Protein AF-A0A359E8M3-F1 (afdb_monomer)

Foldseek 3Di:
DDADDDAADQDPSLVVVCVVFWAPWDKDKDWDDDPDPPDDIDIDMDIDTGTNDLPFKRWDAAQDDCVSVPWDDQPNRTDDFDDDNRTTIHHSVSDDD

Secondary structure (DSSP, 8-state):
-PPPPP-SS--HHHHHHHHHHEEEEEEEEEE---SSTTS---EEEEEEEEES--SSPEEEE--S-GGG---EEETTEEE--EEETTEEEEPGGG---

Sequence (97 aa):
NSAPSVEPGVSLGLAQFRKAQISDLEYDLTFRIPKEQSESIPASETIRFNLKSTANNLQLDFRESPENLKSLTVNGQPTDIQFQQEHLILPSDLLNE

Mean predicted aligned error: 3.08 Å

Radius of gyration: 14.62 Å; Cα contacts (8 Å, |Δi|>4): 139; chains: 1; bounding box: 35×28×36 Å

Solvent-accessible surface area (backbone atoms only — not comparable to full-atom values): 6211 Å² total; per-residue (Å²): 133,81,74,69,80,90,51,72,73,85,48,70,65,50,53,53,50,46,65,73,34,50,43,79,76,45,77,49,79,48,74,48,82,59,91,54,87,87,54,76,67,58,68,51,77,48,81,46,63,46,33,74,60,48,92,44,59,46,80,40,89,39,90,62,67,69,85,76,62,85,81,44,66,47,89,87,39,81,44,82,87,43,74,52,56,44,23,40,50,43,61,26,93,58,53,69,100

Structure (mmCIF, N/CA/C/O backbone):
data_AF-A0A359E8M3-F1
#
_entry.id   AF-A0A359E8M3-F1
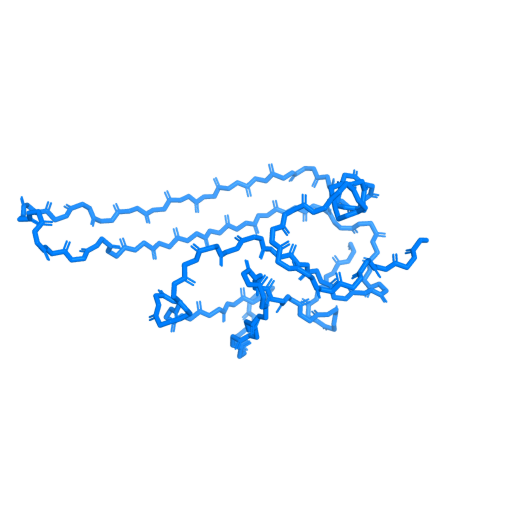#
loop_
_atom_site.group_PDB
_atom_site.id
_atom_site.type_symbol
_atom_site.label_atom_id
_atom_site.label_alt_id
_atom_site.label_comp_id
_atom_site.label_asym_id
_atom_site.label_entity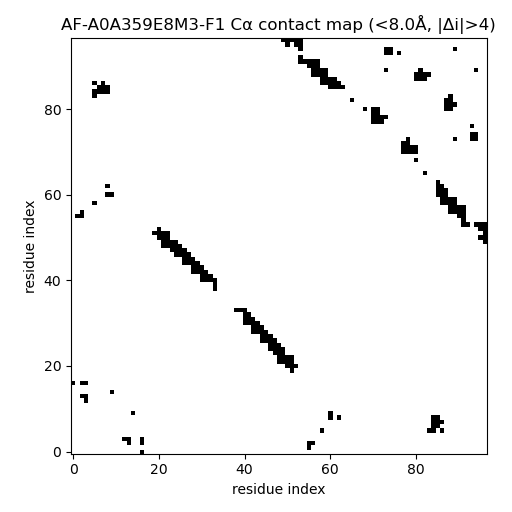_id
_atom_site.label_seq_id
_atom_site.pdbx_PDB_ins_code
_atom_site.Cartn_x
_atom_site.Cartn_y
_atom_site.Cartn_z
_atom_site.occupancy
_atom_site.B_iso_or_equiv
_atom_site.auth_seq_id
_atom_site.auth_comp_id
_atom_site.auth_asym_id
_atom_site.auth_atom_id
_atom_site.pdbx_PDB_model_num
ATOM 1 N N . ASN A 1 1 ? 13.917 3.773 -15.476 1.00 54.31 1 ASN A N 1
ATOM 2 C CA . ASN A 1 1 ? 13.615 4.920 -14.596 1.00 54.31 1 ASN A CA 1
ATOM 3 C C . ASN A 1 1 ? 13.967 4.527 -13.182 1.00 54.31 1 ASN A C 1
ATOM 5 O O . ASN A 1 1 ? 13.463 3.508 -12.734 1.00 54.31 1 ASN A O 1
ATOM 9 N N . SER A 1 2 ? 14.850 5.275 -12.527 1.00 72.75 2 SER A N 1
ATOM 10 C CA . SER A 1 2 ? 15.162 5.074 -11.107 1.00 72.75 2 SER A CA 1
ATOM 11 C C . SER A 1 2 ? 13.981 5.520 -10.242 1.00 72.75 2 SER A C 1
ATOM 13 O O . SER A 1 2 ? 13.250 6.429 -10.650 1.00 72.75 2 SER A O 1
ATOM 15 N N . ALA A 1 3 ? 13.779 4.891 -9.082 1.00 83.62 3 ALA A N 1
ATOM 16 C CA . ALA A 1 3 ? 12.750 5.343 -8.149 1.00 83.62 3 ALA A CA 1
ATOM 17 C C . ALA A 1 3 ? 13.077 6.755 -7.616 1.00 83.62 3 ALA A C 1
ATOM 19 O O . ALA A 1 3 ? 14.248 7.049 -7.357 1.00 83.62 3 ALA A O 1
ATOM 20 N N . PRO A 1 4 ? 12.072 7.636 -7.457 1.00 91.12 4 PRO A N 1
ATOM 21 C CA . PRO A 1 4 ? 12.248 8.929 -6.798 1.00 91.12 4 PRO A CA 1
ATOM 22 C C . PRO A 1 4 ? 12.725 8.777 -5.348 1.00 91.12 4 PRO A C 1
ATOM 24 O O . PRO A 1 4 ? 12.440 7.769 -4.699 1.00 91.12 4 PRO A O 1
ATOM 27 N N . SER A 1 5 ? 13.410 9.794 -4.823 1.00 93.75 5 SER A N 1
ATOM 28 C CA . SER A 1 5 ? 13.703 9.892 -3.390 1.00 93.75 5 SER A CA 1
ATOM 29 C C . SER A 1 5 ? 12.415 9.919 -2.570 1.00 93.75 5 SER A C 1
ATOM 31 O O . SER A 1 5 ? 11.404 10.446 -3.028 1.00 93.75 5 SER A O 1
ATOM 33 N N . VAL A 1 6 ? 12.466 9.379 -1.352 1.00 94.75 6 VAL A N 1
ATOM 34 C CA . VAL A 1 6 ? 11.357 9.499 -0.402 1.00 94.75 6 VAL A CA 1
ATOM 35 C C . VAL A 1 6 ? 11.318 10.943 0.097 1.00 94.75 6 VAL A C 1
ATOM 37 O O . VAL A 1 6 ? 12.322 11.431 0.619 1.00 94.75 6 VAL A O 1
ATOM 40 N N . GLU A 1 7 ? 10.185 11.609 -0.103 1.00 95.38 7 GLU A N 1
ATOM 41 C CA . GLU A 1 7 ? 9.901 12.990 0.299 1.00 95.38 7 GLU A CA 1
ATOM 42 C C . GLU A 1 7 ? 8.462 13.097 0.832 1.00 95.38 7 GLU A C 1
ATOM 44 O O . GLU A 1 7 ? 7.625 12.286 0.425 1.00 95.38 7 GLU A O 1
ATOM 49 N N . PRO A 1 8 ? 8.138 14.055 1.725 1.00 95.12 8 PRO A N 1
ATOM 50 C CA . PRO A 1 8 ? 6.776 14.204 2.230 1.00 95.12 8 PRO A CA 1
ATOM 51 C C . PRO A 1 8 ? 5.767 14.476 1.111 1.00 95.12 8 PRO A C 1
ATOM 53 O O . PRO A 1 8 ? 6.045 15.212 0.158 1.00 95.12 8 PRO A O 1
ATOM 56 N N . GLY A 1 9 ? 4.563 13.929 1.265 1.00 93.38 9 GLY A N 1
ATOM 57 C CA . GLY A 1 9 ? 3.498 14.013 0.278 1.00 93.38 9 GLY A CA 1
ATOM 58 C C . GLY A 1 9 ? 3.742 13.198 -0.994 1.00 93.38 9 GLY A C 1
ATOM 59 O O . GLY A 1 9 ? 4.630 12.357 -1.103 1.00 93.38 9 GLY A O 1
ATOM 60 N N . VAL A 1 10 ? 2.897 13.447 -1.995 1.00 92.81 10 VAL A N 1
ATOM 61 C CA . VAL A 1 10 ? 2.922 12.725 -3.270 1.00 92.81 10 VAL A CA 1
ATOM 62 C C . VAL A 1 10 ? 3.423 13.646 -4.369 1.00 92.81 10 VAL A C 1
ATOM 64 O O . VAL A 1 10 ? 2.660 14.429 -4.941 1.00 92.81 10 VAL A O 1
ATOM 67 N N . SER A 1 11 ? 4.707 13.539 -4.701 1.00 95.12 11 SER A N 1
ATOM 68 C CA . SER A 1 11 ? 5.260 14.301 -5.815 1.00 95.12 11 SER A CA 1
ATOM 69 C C . SER A 1 11 ? 4.804 13.770 -7.172 1.00 95.12 11 SER A C 1
ATOM 71 O O . SER A 1 11 ? 4.419 12.606 -7.339 1.00 95.12 11 SER A O 1
ATOM 73 N N . LEU A 1 12 ? 4.872 14.636 -8.187 1.00 95.44 12 LEU A N 1
ATOM 74 C CA . LEU A 1 12 ? 4.556 14.256 -9.564 1.00 95.44 12 LEU A CA 1
ATOM 75 C C . LEU A 1 12 ? 5.455 13.108 -10.048 1.00 95.44 12 LEU A C 1
ATOM 77 O O . LEU A 1 12 ? 4.969 12.194 -10.713 1.00 95.44 12 LEU A O 1
ATOM 81 N N . GLY A 1 13 ? 6.741 13.133 -9.680 1.00 95.25 13 GLY A N 1
ATOM 82 C CA . GLY A 1 13 ? 7.692 12.073 -10.011 1.00 95.25 13 GLY A CA 1
ATOM 83 C C . GLY A 1 13 ? 7.281 10.728 -9.413 1.00 95.25 13 GLY A C 1
ATOM 84 O O . GLY A 1 13 ? 7.256 9.724 -10.126 1.00 95.25 13 GLY A O 1
ATOM 85 N N . LEU A 1 14 ? 6.867 10.712 -8.142 1.00 95.69 14 LEU A N 1
ATOM 86 C CA . LEU A 1 14 ? 6.360 9.508 -7.479 1.00 95.69 14 LEU A CA 1
ATOM 87 C C . LEU A 1 14 ? 5.068 8.985 -8.125 1.00 95.69 14 LEU A C 1
ATOM 89 O O . LEU A 1 14 ? 4.909 7.779 -8.328 1.00 95.69 14 LEU A O 1
ATOM 93 N N . ALA A 1 15 ? 4.142 9.874 -8.485 1.00 95.62 15 ALA A N 1
ATOM 94 C CA . ALA A 1 15 ? 2.912 9.493 -9.177 1.00 95.62 15 ALA A CA 1
ATOM 95 C C . ALA A 1 15 ? 3.187 8.887 -10.567 1.00 95.62 15 ALA A C 1
ATOM 97 O O . ALA A 1 15 ? 2.627 7.845 -10.915 1.00 95.62 15 ALA A O 1
ATOM 98 N N . GLN A 1 16 ? 4.079 9.503 -11.350 1.00 96.56 16 GLN A N 1
ATOM 99 C CA . GLN A 1 16 ? 4.475 9.007 -12.671 1.00 96.56 16 GLN A CA 1
ATOM 100 C C . GLN A 1 16 ? 5.225 7.675 -12.586 1.00 96.56 16 GLN A C 1
ATOM 102 O O . GLN A 1 16 ? 4.953 6.778 -13.385 1.00 96.56 16 GLN A O 1
ATOM 107 N N . PHE A 1 17 ? 6.128 7.528 -11.612 1.00 95.94 17 PHE A N 1
ATOM 108 C CA . PHE A 1 17 ? 6.844 6.279 -11.363 1.00 95.94 17 PHE A CA 1
ATOM 109 C C . PHE A 1 17 ? 5.868 5.136 -11.067 1.00 95.94 17 PHE A C 1
ATOM 111 O O . PHE A 1 17 ? 5.873 4.141 -11.789 1.00 95.94 17 PHE A O 1
ATOM 118 N N . ARG A 1 18 ? 4.967 5.304 -10.089 1.00 96.06 18 ARG A N 1
ATOM 119 C CA . ARG A 1 18 ? 3.978 4.271 -9.729 1.00 96.06 18 ARG A CA 1
ATOM 120 C C . ARG A 1 18 ? 3.079 3.906 -10.906 1.00 96.06 18 ARG A C 1
ATOM 122 O O . ARG A 1 18 ? 2.942 2.728 -11.208 1.00 96.06 18 ARG A O 1
ATOM 129 N N . LYS A 1 19 ? 2.562 4.897 -11.644 1.00 96.38 19 LYS A N 1
ATOM 130 C CA . LYS A 1 19 ? 1.755 4.660 -12.855 1.00 96.38 19 LYS A CA 1
ATOM 131 C C . LYS A 1 19 ? 2.495 3.839 -13.919 1.00 96.38 19 LYS A C 1
ATOM 133 O O . LYS A 1 19 ? 1.864 3.112 -14.676 1.00 96.38 19 LYS A O 1
ATOM 138 N N . ALA A 1 20 ? 3.816 3.983 -14.017 1.00 96.19 20 ALA A N 1
ATOM 139 C CA . ALA A 1 20 ? 4.632 3.253 -14.981 1.00 96.19 20 ALA A CA 1
ATOM 140 C C . ALA A 1 20 ? 5.084 1.866 -14.491 1.00 96.19 20 ALA A C 1
ATOM 142 O O . ALA A 1 20 ? 5.616 1.098 -15.297 1.00 96.19 20 ALA A O 1
ATOM 143 N N . GLN A 1 21 ? 4.968 1.573 -13.194 1.00 96.31 21 GLN A N 1
ATOM 144 C CA . GLN A 1 21 ? 5.446 0.329 -12.584 1.00 96.31 21 GLN A CA 1
ATOM 145 C C . GLN A 1 21 ? 4.326 -0.592 -12.111 1.00 96.31 21 GLN A C 1
ATOM 147 O O . GLN A 1 21 ? 4.544 -1.792 -12.080 1.00 96.31 21 GLN A O 1
ATOM 152 N N . ILE A 1 22 ? 3.160 -0.057 -11.762 1.00 97.50 22 ILE A N 1
ATOM 153 C CA . ILE A 1 22 ? 2.064 -0.808 -11.151 1.00 97.50 22 ILE A CA 1
ATOM 154 C C . ILE A 1 22 ? 0.917 -0.924 -12.154 1.00 97.50 22 ILE A C 1
ATOM 156 O O . ILE A 1 22 ? 0.479 0.084 -12.716 1.00 97.50 22 ILE A O 1
ATOM 160 N N . SER A 1 23 ? 0.405 -2.136 -12.344 1.00 98.19 23 SER A N 1
ATOM 161 C CA . SER A 1 23 ? -0.851 -2.401 -13.055 1.00 98.19 23 SER A CA 1
ATOM 162 C C . SER A 1 23 ? -1.721 -3.387 -12.279 1.00 98.19 23 SER A C 1
ATOM 164 O O . SER A 1 23 ? -1.271 -3.961 -11.292 1.00 98.19 23 SER A O 1
ATOM 166 N N . ASP A 1 24 ? -2.976 -3.549 -12.709 1.00 98.06 24 ASP A N 1
ATOM 167 C CA . ASP A 1 24 ? -3.916 -4.537 -12.150 1.00 98.06 24 ASP A CA 1
ATOM 168 C C . ASP A 1 24 ? -4.047 -4.442 -10.622 1.00 98.06 24 ASP A C 1
ATOM 170 O O . ASP A 1 24 ? -3.975 -5.423 -9.891 1.00 98.06 24 ASP A O 1
ATOM 174 N N . LEU A 1 25 ? -4.166 -3.199 -10.151 1.00 97.50 25 LEU A N 1
ATOM 175 C CA . LEU A 1 25 ? -4.200 -2.848 -8.741 1.00 97.50 25 LEU A CA 1
ATOM 176 C C . LEU A 1 25 ? -5.570 -3.162 -8.126 1.00 97.50 25 LEU A C 1
ATOM 178 O O . LEU A 1 25 ? -6.592 -2.623 -8.554 1.00 97.50 25 LEU A O 1
ATOM 182 N N . GLU A 1 26 ? -5.562 -3.969 -7.074 1.00 98.44 26 GLU A N 1
ATOM 183 C CA . GLU A 1 26 ? -6.728 -4.426 -6.326 1.00 98.44 26 GLU A CA 1
ATOM 184 C C . GLU A 1 26 ? -6.517 -4.224 -4.824 1.00 98.44 26 GLU A C 1
ATOM 186 O O . GLU A 1 26 ? -5.409 -4.374 -4.301 1.00 98.44 26 GLU A O 1
ATOM 191 N N . TYR A 1 27 ? -7.611 -3.926 -4.125 1.00 97.62 27 TYR A N 1
ATOM 192 C CA . TYR A 1 27 ? -7.620 -3.667 -2.691 1.00 97.62 27 TYR A CA 1
ATOM 193 C C . TYR A 1 27 ? -8.711 -4.483 -2.008 1.00 97.62 27 TYR A C 1
ATOM 195 O O . TYR A 1 27 ? -9.889 -4.328 -2.333 1.00 97.62 27 TYR A O 1
ATOM 203 N N . ASP A 1 28 ? -8.325 -5.262 -1.001 1.00 98.44 28 ASP A N 1
ATOM 204 C CA . ASP A 1 28 ? -9.253 -5.847 -0.037 1.00 98.44 28 ASP A CA 1
ATOM 205 C C . ASP A 1 28 ? -9.098 -5.139 1.304 1.00 98.44 28 ASP A C 1
ATOM 207 O O . ASP A 1 28 ? -8.080 -5.281 1.986 1.00 98.44 28 ASP A O 1
ATOM 211 N N . LEU A 1 29 ? -10.130 -4.395 1.696 1.00 97.88 29 LEU A N 1
ATOM 212 C CA . LEU A 1 29 ? -10.166 -3.654 2.950 1.00 97.88 29 LEU A CA 1
ATOM 213 C C . LEU A 1 29 ? -11.194 -4.274 3.892 1.00 97.88 29 LEU A C 1
ATOM 215 O O . LEU A 1 29 ? -12.366 -4.420 3.549 1.00 97.88 29 LEU A O 1
ATOM 219 N N . THR A 1 30 ? -10.764 -4.610 5.104 1.00 98.31 30 THR A N 1
ATOM 220 C CA . THR A 1 30 ? -11.651 -5.064 6.180 1.00 98.31 30 THR A CA 1
ATOM 221 C C . THR A 1 30 ? -11.535 -4.113 7.354 1.00 98.31 30 THR A C 1
ATOM 223 O O . THR A 1 30 ? -10.441 -3.881 7.858 1.00 98.31 30 THR A O 1
ATOM 226 N N . PHE A 1 31 ? -12.675 -3.607 7.820 1.00 97.38 31 PHE A N 1
ATOM 227 C CA . PHE A 1 31 ? -12.764 -2.728 8.981 1.00 97.38 31 PHE A CA 1
ATOM 228 C C . PHE A 1 31 ? -13.707 -3.331 10.014 1.00 97.38 31 PHE A C 1
ATOM 230 O O . PHE A 1 31 ? -14.821 -3.751 9.687 1.00 97.38 31 PHE A O 1
ATOM 237 N N . ARG A 1 32 ? -13.296 -3.324 11.281 1.00 97.31 32 ARG A N 1
ATOM 238 C CA . ARG A 1 32 ? -14.185 -3.614 12.405 1.00 97.31 32 ARG A CA 1
ATOM 239 C C . ARG A 1 32 ? -14.647 -2.296 13.008 1.00 97.31 32 ARG A C 1
ATOM 241 O O . ARG A 1 32 ? -13.910 -1.680 13.767 1.00 97.31 32 ARG A O 1
ATOM 248 N N . ILE A 1 33 ? -15.870 -1.886 12.685 1.00 96.94 33 ILE A N 1
ATOM 249 C CA . ILE A 1 33 ? -16.449 -0.645 13.211 1.00 96.94 33 ILE A CA 1
ATOM 250 C C . ILE A 1 33 ? -16.968 -0.895 14.638 1.00 96.94 33 ILE A C 1
ATOM 252 O O . ILE A 1 33 ? -17.903 -1.688 14.801 1.00 96.94 33 ILE A O 1
ATOM 256 N N . PRO A 1 34 ? -16.364 -0.287 15.676 1.00 97.31 34 PRO A N 1
ATOM 257 C CA . PRO A 1 34 ? -16.852 -0.409 17.042 1.00 97.31 34 PRO A CA 1
ATOM 258 C C . PRO A 1 34 ? -18.139 0.401 17.230 1.00 97.31 34 PRO A C 1
ATOM 260 O O . PRO A 1 34 ? -18.503 1.248 16.415 1.00 97.31 34 PRO A O 1
ATOM 263 N N . LYS A 1 35 ? -18.844 0.133 18.330 1.00 96.88 35 LYS A N 1
ATOM 264 C CA . LYS A 1 35 ? -20.059 0.874 18.683 1.00 96.88 35 LYS A CA 1
ATOM 265 C C . LYS A 1 35 ? -19.732 2.269 19.224 1.00 96.88 35 LYS A C 1
ATOM 267 O O . LYS A 1 35 ? -20.437 3.224 18.904 1.00 96.88 35 LYS A O 1
ATOM 272 N N . GLU A 1 36 ? -18.696 2.370 20.053 1.00 97.88 36 GLU A N 1
ATOM 273 C CA . GLU A 1 36 ? -18.288 3.619 20.688 1.00 97.88 36 GLU A CA 1
ATOM 274 C C . GLU A 1 36 ? -17.329 4.395 19.780 1.00 97.88 36 GLU A C 1
ATOM 276 O O . GLU A 1 36 ? -16.343 3.853 19.287 1.00 97.88 36 GLU A O 1
ATOM 281 N N . GLN A 1 37 ? -17.584 5.692 19.587 1.00 94.44 37 GLN A N 1
ATOM 282 C CA . GLN A 1 37 ? -16.776 6.537 18.690 1.00 94.44 37 GLN A CA 1
ATOM 283 C C . GLN A 1 37 ? -15.338 6.750 19.179 1.00 94.44 37 GLN A C 1
ATOM 285 O O . GLN A 1 37 ? -14.469 7.119 18.396 1.00 94.44 37 GLN A O 1
ATOM 290 N N . SER A 1 38 ? -15.090 6.557 20.474 1.00 95.94 38 SER A N 1
ATOM 291 C CA . SER A 1 38 ? -13.762 6.686 21.074 1.00 95.94 38 SER A CA 1
ATOM 292 C C . SER A 1 38 ? -12.885 5.449 20.884 1.00 95.94 38 SER A C 1
ATOM 294 O O . SER A 1 38 ? -11.694 5.505 21.181 1.00 95.94 38 SER A O 1
ATOM 296 N N . GLU A 1 39 ? -13.457 4.317 20.467 1.00 95.94 39 GLU A N 1
ATOM 297 C CA . GLU A 1 39 ? -12.693 3.096 20.230 1.00 95.94 39 GLU A C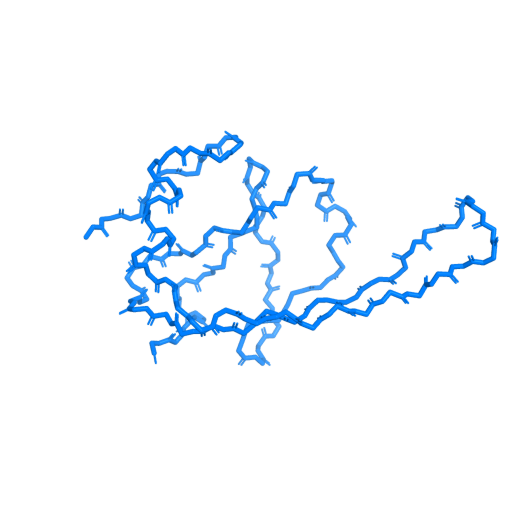A 1
ATOM 298 C C . GLU A 1 39 ? -11.966 3.164 18.881 1.00 95.94 39 GLU A C 1
ATOM 300 O O . GLU A 1 39 ? -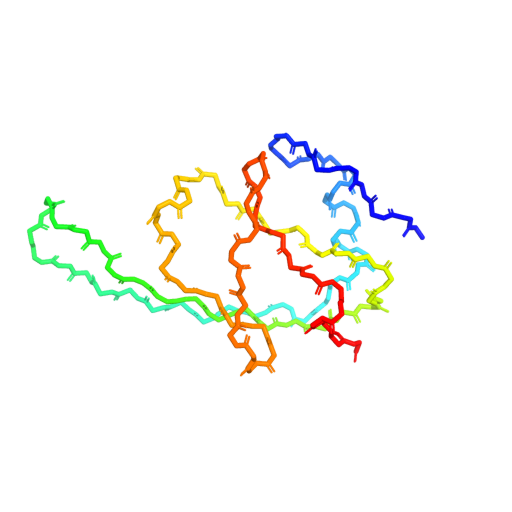12.476 3.705 17.899 1.00 95.94 39 GLU A O 1
ATOM 305 N N . SER A 1 40 ? -10.759 2.595 18.824 1.00 93.94 40 SER A N 1
ATOM 306 C CA . SER A 1 40 ? -10.028 2.467 17.565 1.00 93.94 40 SER A CA 1
ATOM 307 C C . SER A 1 40 ? -10.780 1.556 16.593 1.00 93.94 40 SER A C 1
ATOM 309 O O . SER A 1 40 ? -11.560 0.698 17.004 1.00 93.94 40 SER A O 1
ATOM 311 N N . ILE A 1 41 ? -10.531 1.727 15.293 1.00 95.75 41 ILE A N 1
ATOM 312 C CA . ILE A 1 41 ? -11.062 0.859 14.237 1.00 95.75 41 ILE A CA 1
ATOM 313 C C . ILE A 1 41 ? -9.952 -0.123 13.845 1.00 95.75 41 ILE A C 1
ATOM 315 O O . ILE A 1 41 ? -9.042 0.264 13.109 1.00 95.75 41 ILE A O 1
ATOM 319 N N . PRO A 1 42 ? -9.974 -1.386 14.310 1.00 96.12 42 PRO A N 1
ATOM 320 C CA . PRO A 1 42 ? -9.086 -2.403 13.773 1.00 96.12 42 PRO A CA 1
ATOM 321 C C . PRO A 1 42 ? -9.374 -2.594 12.287 1.00 96.12 42 PRO A C 1
ATOM 323 O O . PRO A 1 42 ? -10.533 -2.756 11.888 1.00 96.12 42 PRO A O 1
ATOM 326 N N . ALA A 1 43 ? -8.320 -2.600 11.483 1.00 97.12 43 ALA A N 1
ATOM 327 C CA . ALA A 1 43 ? -8.422 -2.774 10.048 1.00 97.12 43 ALA A CA 1
ATOM 328 C C . ALA A 1 43 ? -7.318 -3.689 9.521 1.00 97.12 43 ALA A C 1
ATOM 330 O O . ALA A 1 43 ? -6.246 -3.802 10.119 1.00 97.12 43 ALA A O 1
ATOM 331 N N . SER A 1 44 ? -7.593 -4.320 8.387 1.00 97.81 44 SER A N 1
ATOM 332 C CA . SER A 1 44 ? -6.599 -5.012 7.576 1.00 97.81 44 SER A CA 1
ATOM 333 C C . SER A 1 44 ? -6.791 -4.639 6.113 1.00 97.81 44 SER A C 1
ATOM 335 O O . SER A 1 44 ? -7.923 -4.585 5.630 1.00 97.81 44 SER A O 1
ATOM 337 N N . GLU A 1 45 ? -5.681 -4.443 5.416 1.00 97.69 45 GLU A N 1
ATOM 338 C CA . GLU A 1 45 ? -5.626 -4.157 3.989 1.00 97.69 45 GLU A CA 1
ATOM 339 C C . GLU A 1 45 ? -4.762 -5.217 3.306 1.00 97.69 45 GLU A C 1
ATOM 341 O O . GLU A 1 45 ? -3.672 -5.540 3.778 1.00 97.69 45 GLU A O 1
ATOM 346 N N . THR A 1 46 ? -5.251 -5.774 2.200 1.00 98.44 46 THR A N 1
ATOM 347 C CA . THR A 1 46 ? -4.434 -6.547 1.261 1.00 98.44 46 THR A CA 1
ATOM 348 C C . THR A 1 46 ? -4.422 -5.823 -0.072 1.00 98.44 46 THR A C 1
ATOM 350 O O . THR A 1 46 ? -5.473 -5.626 -0.678 1.00 98.44 46 THR A O 1
ATOM 353 N N . ILE A 1 47 ? -3.228 -5.450 -0.526 1.00 98.19 47 ILE A N 1
ATOM 354 C CA . ILE A 1 47 ? -3.008 -4.809 -1.821 1.00 98.19 47 ILE A CA 1
ATOM 355 C C . ILE A 1 47 ? -2.433 -5.860 -2.767 1.00 98.19 47 ILE A C 1
ATOM 357 O O . ILE A 1 47 ? -1.427 -6.495 -2.441 1.00 98.19 47 ILE A O 1
ATOM 361 N N . ARG A 1 48 ? -3.058 -6.049 -3.930 1.00 98.31 48 ARG A N 1
ATOM 362 C CA . ARG A 1 48 ? -2.541 -6.910 -5.004 1.00 98.31 48 ARG A CA 1
ATOM 363 C C . ARG A 1 48 ? -2.322 -6.072 -6.246 1.00 98.31 48 ARG A C 1
ATOM 365 O O . ARG A 1 48 ? -3.112 -5.184 -6.537 1.00 98.31 48 ARG A O 1
ATOM 372 N N . PHE A 1 49 ? -1.223 -6.316 -6.937 1.00 98.00 49 PHE A N 1
ATOM 373 C CA . PHE A 1 49 ? -0.879 -5.615 -8.162 1.00 98.00 49 PHE A CA 1
ATOM 374 C C . PHE A 1 49 ? 0.169 -6.403 -8.934 1.00 98.00 49 PHE A C 1
ATOM 376 O O . PHE A 1 49 ? 0.904 -7.205 -8.357 1.00 98.00 49 PHE A O 1
ATOM 383 N N . ASN A 1 50 ? 0.273 -6.104 -10.222 1.00 98.25 50 ASN A N 1
ATOM 384 C CA . ASN A 1 50 ? 1.394 -6.504 -11.056 1.00 98.25 50 ASN A CA 1
ATOM 385 C C . ASN A 1 50 ? 2.478 -5.423 -10.994 1.00 98.25 50 ASN A C 1
ATOM 387 O O . ASN A 1 50 ? 2.176 -4.226 -11.087 1.00 98.25 50 ASN A O 1
ATOM 391 N N . LEU A 1 51 ? 3.737 -5.837 -10.834 1.00 97.44 51 LEU A N 1
ATOM 392 C CA . LEU A 1 51 ? 4.882 -4.937 -10.733 1.00 97.44 51 LEU A CA 1
ATOM 393 C C . LEU A 1 51 ? 5.807 -5.129 -11.931 1.00 97.44 51 LEU A C 1
ATOM 395 O O . LEU A 1 51 ? 6.323 -6.204 -12.185 1.00 97.44 51 LEU A O 1
ATOM 399 N N . LYS A 1 52 ? 6.077 -4.053 -12.661 1.00 97.12 52 LYS A N 1
ATOM 400 C CA . LYS A 1 52 ? 6.904 -4.117 -13.869 1.00 97.12 52 LYS A CA 1
ATOM 401 C C . LYS A 1 52 ? 8.381 -4.408 -13.593 1.00 97.12 52 LYS A C 1
ATOM 403 O O . LYS A 1 52 ? 9.062 -4.906 -14.484 1.00 97.12 52 LYS A O 1
ATOM 408 N N . SER A 1 53 ? 8.908 -3.973 -12.449 1.00 95.31 53 SER A N 1
ATOM 409 C CA . SER A 1 53 ? 10.301 -4.217 -12.084 1.00 95.31 53 SER A CA 1
ATOM 410 C C . SER A 1 53 ? 10.536 -4.146 -10.581 1.00 95.31 53 SER A C 1
ATOM 412 O O . SER A 1 53 ? 10.042 -3.230 -9.922 1.00 95.31 53 SER A O 1
ATOM 414 N N . THR A 1 54 ? 11.374 -5.044 -10.064 1.00 95.56 54 THR A N 1
ATOM 415 C CA . THR A 1 54 ? 11.839 -5.049 -8.663 1.00 95.56 54 THR A CA 1
ATOM 416 C C . THR A 1 54 ? 13.157 -4.295 -8.466 1.00 95.56 54 THR A C 1
ATOM 418 O O . THR A 1 54 ? 13.764 -4.362 -7.406 1.00 95.56 54 THR A O 1
ATOM 421 N N . ALA A 1 55 ? 13.613 -3.511 -9.450 1.00 94.38 55 ALA A N 1
ATOM 422 C CA . ALA A 1 55 ? 14.890 -2.793 -9.369 1.00 94.38 55 ALA A CA 1
ATOM 423 C C . ALA A 1 55 ? 14.968 -1.728 -8.252 1.00 94.38 55 ALA A C 1
ATOM 425 O O . ALA A 1 55 ? 16.044 -1.190 -7.998 1.00 94.38 55 ALA A O 1
ATOM 426 N N . ASN A 1 56 ? 13.842 -1.358 -7.632 1.00 93.62 56 ASN A N 1
ATOM 427 C CA . ASN A 1 56 ? 13.789 -0.372 -6.555 1.00 93.62 56 ASN A CA 1
ATOM 428 C C . ASN A 1 56 ? 12.724 -0.761 -5.522 1.00 93.62 56 ASN A C 1
ATOM 430 O O . ASN A 1 56 ? 11.728 -1.397 -5.868 1.00 93.62 56 ASN A O 1
ATOM 434 N N . ASN A 1 57 ? 12.893 -0.289 -4.285 1.00 95.75 57 ASN A N 1
ATOM 435 C CA . ASN A 1 57 ? 11.842 -0.333 -3.268 1.00 95.75 57 ASN A CA 1
ATOM 436 C C . ASN A 1 57 ? 10.574 0.385 -3.753 1.00 95.75 57 ASN A C 1
ATOM 438 O O . ASN A 1 57 ? 10.647 1.369 -4.499 1.00 95.75 57 ASN A O 1
ATOM 442 N N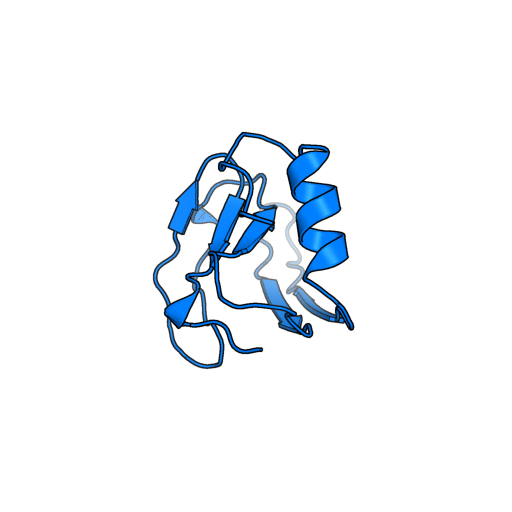 . LEU A 1 58 ? 9.418 -0.060 -3.264 1.00 96.56 58 LEU A N 1
ATOM 443 C CA . LEU A 1 58 ? 8.139 0.581 -3.549 1.00 96.56 58 LEU A CA 1
ATOM 444 C C . LEU A 1 58 ? 7.685 1.448 -2.370 1.00 96.56 58 LEU A C 1
ATOM 446 O O . LEU A 1 58 ? 7.751 1.029 -1.220 1.00 96.56 58 LEU A O 1
ATOM 450 N N . GLN A 1 59 ? 7.210 2.657 -2.666 1.00 96.56 59 GLN A N 1
ATOM 451 C CA . GLN A 1 59 ? 6.679 3.598 -1.677 1.00 96.56 59 GLN A CA 1
ATOM 452 C C . GLN A 1 59 ? 5.147 3.567 -1.713 1.00 96.56 59 GLN A C 1
ATOM 454 O O . GLN A 1 59 ? 4.545 3.814 -2.768 1.00 96.56 59 GLN A O 1
ATOM 459 N N . LEU A 1 60 ? 4.527 3.272 -0.572 1.00 96.06 60 LEU A N 1
ATOM 460 C CA . LEU A 1 60 ? 3.086 3.377 -0.351 1.00 96.06 60 LEU A CA 1
ATOM 461 C C . LEU A 1 60 ? 2.788 4.586 0.533 1.00 96.06 60 LEU A C 1
ATOM 463 O O . LEU A 1 60 ? 3.442 4.777 1.552 1.00 96.06 60 LEU A O 1
ATOM 467 N N . ASP A 1 61 ? 1.785 5.370 0.148 1.00 95.00 61 ASP A N 1
ATOM 468 C CA . ASP A 1 61 ? 1.364 6.553 0.902 1.00 95.00 61 ASP A CA 1
ATOM 469 C C . ASP A 1 61 ? 0.738 6.129 2.238 1.00 95.00 61 ASP A C 1
ATOM 471 O O . ASP A 1 61 ? -0.176 5.304 2.269 1.00 95.00 61 ASP A O 1
ATOM 475 N N . PHE A 1 62 ? 1.238 6.679 3.341 1.00 95.44 62 PHE A N 1
ATOM 476 C CA . PHE A 1 62 ? 0.714 6.466 4.685 1.00 95.44 62 PHE A CA 1
ATOM 477 C C . PHE A 1 62 ? 0.916 7.730 5.529 1.00 95.44 62 PHE A C 1
ATOM 479 O O . PHE A 1 62 ? 1.876 7.876 6.287 1.00 95.44 62 PHE A O 1
ATOM 486 N N . ARG A 1 63 ? -0.019 8.673 5.419 1.00 92.88 63 ARG A N 1
ATOM 487 C CA . ARG A 1 63 ? 0.056 9.964 6.115 1.00 92.88 63 ARG A CA 1
ATOM 488 C C . ARG A 1 63 ? -0.547 9.928 7.524 1.00 92.88 63 ARG A C 1
ATOM 490 O O . ARG A 1 63 ? -1.367 10.773 7.873 1.00 92.88 63 ARG A O 1
ATOM 497 N N . GLU A 1 64 ? -0.155 8.933 8.312 1.00 92.44 64 GLU A N 1
ATOM 498 C CA . GLU A 1 64 ? -0.601 8.712 9.693 1.00 92.44 64 GLU A CA 1
ATOM 499 C C . GLU A 1 64 ? 0.561 8.262 10.591 1.00 92.44 64 GLU A C 1
ATOM 501 O O . GLU A 1 64 ? 1.669 7.994 10.122 1.00 92.44 64 GLU A O 1
ATOM 506 N N . SER A 1 65 ? 0.324 8.183 11.905 1.00 93.31 65 SER A N 1
ATOM 507 C CA . SER A 1 65 ? 1.343 7.693 12.844 1.00 93.31 65 SER A CA 1
ATOM 508 C C . SER A 1 65 ? 1.739 6.240 12.531 1.00 93.31 65 SER A C 1
ATOM 510 O O . SER A 1 65 ? 0.849 5.384 12.463 1.00 93.31 65 SER A O 1
ATOM 512 N N . PRO A 1 66 ? 3.044 5.905 12.422 1.00 93.69 66 PRO A N 1
ATOM 513 C CA . PRO A 1 66 ? 3.494 4.529 12.199 1.00 93.69 66 PRO A CA 1
ATOM 514 C C . PRO A 1 66 ? 3.085 3.581 13.333 1.00 93.69 66 PRO A C 1
ATOM 516 O O . PRO A 1 66 ? 3.014 2.376 13.123 1.00 93.69 66 PRO A O 1
ATOM 519 N N . GLU A 1 67 ? 2.733 4.104 14.512 1.00 94.81 67 GLU A N 1
ATOM 520 C CA . GLU A 1 67 ? 2.173 3.311 15.612 1.00 94.81 67 GLU A CA 1
ATOM 521 C C . GLU A 1 67 ? 0.842 2.639 15.245 1.00 94.81 67 GLU A C 1
ATOM 523 O O . GLU A 1 67 ? 0.452 1.653 15.876 1.00 94.81 67 GLU A O 1
ATOM 528 N N . ASN A 1 68 ? 0.133 3.142 14.230 1.00 94.94 68 ASN A N 1
ATOM 529 C CA . ASN A 1 68 ? -1.097 2.536 13.723 1.00 94.94 68 ASN A CA 1
ATOM 530 C C . ASN A 1 68 ? -0.829 1.307 12.838 1.00 94.94 68 ASN A C 1
ATOM 532 O O . ASN A 1 68 ? -1.726 0.480 12.674 1.00 94.94 68 ASN A O 1
ATOM 536 N N . LEU A 1 69 ? 0.398 1.129 12.337 1.00 95.56 69 LEU A N 1
ATOM 537 C CA . LEU A 1 69 ? 0.811 -0.063 11.598 1.00 95.56 69 LEU A CA 1
ATOM 538 C C . LEU A 1 69 ? 1.194 -1.165 12.590 1.00 95.56 69 LEU A C 1
ATOM 540 O O . LEU A 1 6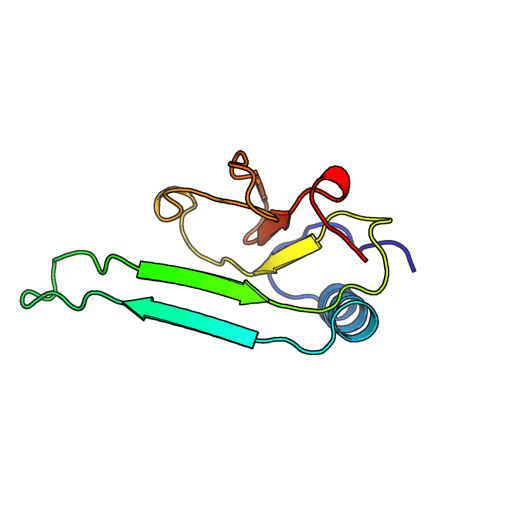9 ? 2.201 -1.084 13.288 1.00 95.56 69 LEU A O 1
ATOM 544 N N . LYS A 1 70 ? 0.360 -2.205 12.682 1.00 96.56 70 LYS A N 1
ATOM 545 C CA . LYS A 1 70 ? 0.550 -3.287 13.666 1.00 96.56 70 LYS A CA 1
ATOM 546 C C . LYS A 1 70 ? 1.404 -4.440 13.145 1.00 96.56 70 LYS A C 1
ATOM 548 O O . LYS A 1 70 ? 2.099 -5.082 13.925 1.00 96.56 70 LYS A O 1
ATOM 553 N N . SER A 1 71 ? 1.342 -4.710 11.846 1.00 97.31 71 SER A N 1
ATOM 554 C CA . SER A 1 71 ? 2.100 -5.774 11.187 1.00 97.31 71 SER A CA 1
ATOM 555 C C . SER A 1 71 ? 2.144 -5.535 9.683 1.00 97.31 71 SER A C 1
ATOM 557 O O . SER A 1 71 ? 1.180 -5.011 9.125 1.00 97.31 71 SER A O 1
ATOM 559 N N . LEU A 1 72 ? 3.210 -5.992 9.028 1.00 97.81 72 LEU A N 1
ATOM 560 C CA . LEU A 1 72 ? 3.333 -6.020 7.574 1.00 97.81 72 LEU A CA 1
ATOM 561 C C . LEU A 1 72 ? 3.708 -7.432 7.115 1.00 97.81 72 LEU A C 1
ATOM 563 O O . LEU A 1 72 ? 4.509 -8.127 7.741 1.00 97.81 72 LEU A O 1
ATOM 567 N N . THR A 1 73 ? 3.113 -7.871 6.012 1.00 98.12 73 THR A N 1
ATOM 568 C CA . THR A 1 73 ? 3.492 -9.099 5.314 1.00 98.12 73 THR A CA 1
ATOM 569 C C . THR A 1 73 ? 3.590 -8.787 3.831 1.00 98.12 73 THR A C 1
ATOM 571 O O . THR A 1 73 ? 2.626 -8.304 3.244 1.00 98.12 73 THR A O 1
ATOM 574 N N . VAL A 1 74 ? 4.745 -9.063 3.231 1.00 98.19 74 VAL A N 1
ATOM 575 C CA . VAL A 1 74 ? 4.987 -8.873 1.797 1.00 98.19 74 VAL A CA 1
ATOM 576 C C . VAL A 1 74 ? 5.166 -10.252 1.179 1.00 98.19 74 VAL A C 1
ATOM 578 O O . VAL A 1 74 ? 5.996 -11.030 1.640 1.00 98.19 74 VAL A O 1
ATOM 581 N N . ASN A 1 75 ? 4.336 -10.599 0.191 1.00 97.31 75 ASN A N 1
ATOM 582 C CA . ASN A 1 75 ? 4.382 -11.901 -0.491 1.00 97.31 75 ASN A CA 1
ATOM 583 C C . ASN A 1 75 ? 4.424 -13.115 0.466 1.00 97.31 75 ASN A C 1
ATOM 585 O O . ASN A 1 75 ? 5.149 -14.085 0.254 1.00 97.31 75 ASN A O 1
ATOM 589 N N . GLY A 1 76 ? 3.635 -13.052 1.545 1.00 96.44 76 GLY A N 1
ATOM 590 C CA . GLY A 1 76 ? 3.537 -14.111 2.557 1.00 96.44 76 GLY A CA 1
ATOM 591 C C . GLY A 1 76 ? 4.654 -14.116 3.607 1.00 96.44 76 GLY A C 1
ATOM 592 O O . GLY A 1 76 ? 4.620 -14.952 4.508 1.00 96.44 76 GLY A O 1
ATOM 593 N N . GLN A 1 77 ? 5.612 -13.188 3.537 1.00 97.75 77 GLN A N 1
ATOM 594 C CA . GLN A 1 77 ? 6.707 -13.073 4.499 1.00 97.75 77 GLN A CA 1
ATOM 595 C C . GLN A 1 77 ? 6.469 -11.928 5.496 1.00 97.75 77 GLN A C 1
ATOM 597 O O . GLN A 1 77 ? 6.307 -10.778 5.075 1.00 97.75 77 GLN A O 1
ATOM 602 N N . PRO A 1 78 ? 6.460 -12.198 6.817 1.00 98.00 78 PRO A N 1
ATOM 603 C CA . PRO A 1 78 ? 6.464 -11.145 7.829 1.00 98.00 78 PRO A CA 1
ATOM 604 C C . PRO A 1 78 ? 7.650 -10.202 7.615 1.00 98.00 78 PRO A C 1
ATOM 606 O O . PRO A 1 78 ? 8.775 -10.657 7.429 1.00 98.00 78 PRO A O 1
ATOM 609 N N . THR A 1 79 ? 7.389 -8.897 7.599 1.00 97.19 79 THR A N 1
ATOM 610 C CA . THR A 1 79 ? 8.378 -7.873 7.237 1.00 97.19 79 THR A CA 1
ATOM 611 C C . THR A 1 79 ? 8.368 -6.751 8.266 1.00 97.19 79 THR A C 1
ATOM 613 O O . THR A 1 79 ? 7.299 -6.332 8.717 1.00 97.19 79 THR A O 1
ATOM 616 N N . ASP A 1 80 ? 9.549 -6.242 8.610 1.00 96.94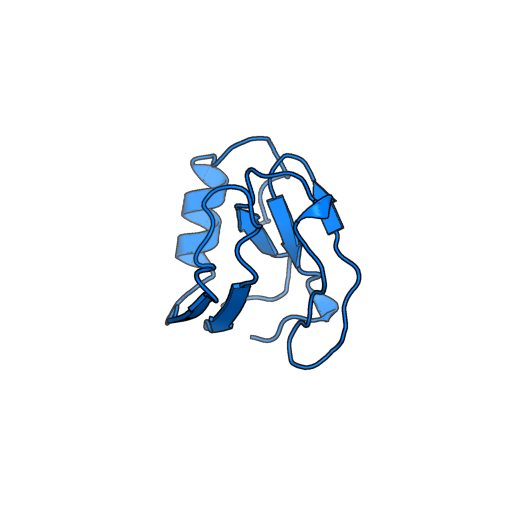 80 ASP A N 1
ATOM 617 C CA . ASP A 1 80 ? 9.672 -5.071 9.475 1.00 96.94 80 ASP A CA 1
ATOM 618 C C . ASP A 1 80 ? 9.091 -3.826 8.795 1.00 96.94 80 ASP A C 1
ATOM 620 O O . ASP A 1 80 ? 9.313 -3.565 7.610 1.00 96.94 80 ASP A O 1
ATOM 624 N N . ILE A 1 81 ? 8.354 -3.025 9.560 1.00 97.56 81 ILE A N 1
ATOM 625 C CA . ILE A 1 81 ? 7.757 -1.787 9.059 1.00 97.56 81 ILE A CA 1
ATOM 626 C C . ILE A 1 81 ? 8.858 -0.741 8.877 1.00 97.56 81 ILE A C 1
ATOM 628 O O . ILE A 1 81 ? 9.437 -0.246 9.845 1.00 97.56 81 ILE A O 1
ATOM 632 N N . GLN A 1 82 ? 9.115 -0.368 7.624 1.00 96.94 82 GLN A N 1
ATOM 633 C CA . GLN A 1 82 ? 9.985 0.750 7.275 1.00 96.94 82 GLN A CA 1
ATOM 634 C C . GLN A 1 82 ? 9.132 1.962 6.912 1.00 96.94 82 GLN A C 1
ATOM 636 O O . GLN A 1 82 ? 8.536 2.011 5.840 1.00 96.94 82 GLN A O 1
ATOM 641 N N . PHE A 1 83 ? 9.072 2.943 7.809 1.00 97.00 83 PHE A N 1
ATOM 642 C CA . PHE A 1 83 ? 8.295 4.1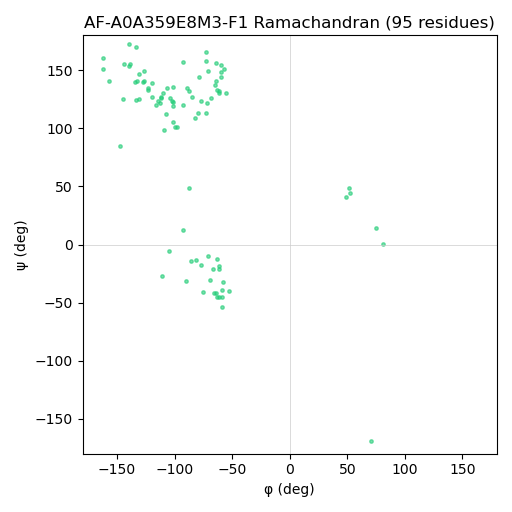64 7.618 1.00 97.00 83 PHE A CA 1
ATOM 643 C C . PHE A 1 83 ? 9.210 5.377 7.457 1.00 97.00 83 PHE A C 1
ATOM 645 O O . PHE A 1 83 ? 10.083 5.613 8.294 1.00 97.00 83 PHE A O 1
ATOM 652 N N . GLN A 1 84 ? 9.019 6.151 6.390 1.00 96.50 84 GLN A N 1
ATOM 653 C CA . GLN A 1 84 ? 9.809 7.346 6.104 1.00 96.50 84 GLN A CA 1
ATOM 654 C C . GLN A 1 84 ? 8.937 8.415 5.453 1.00 96.50 84 GLN A C 1
ATOM 656 O O . GLN A 1 84 ? 8.351 8.175 4.406 1.00 96.50 84 GLN A O 1
ATOM 661 N N . GLN A 1 85 ? 8.919 9.613 6.043 1.00 95.62 85 GLN A N 1
ATOM 662 C CA . GLN A 1 85 ? 8.376 10.825 5.416 1.00 95.62 85 GLN A CA 1
ATOM 663 C C . GLN A 1 85 ? 6.957 10.636 4.853 1.00 95.62 85 GLN A C 1
ATOM 665 O O . GLN A 1 85 ? 6.697 11.021 3.723 1.00 95.62 85 GLN A O 1
ATOM 670 N N . GLU A 1 86 ? 6.052 10.059 5.654 1.00 96.19 86 GLU A N 1
ATOM 671 C CA . GLU A 1 86 ? 4.655 9.774 5.267 1.00 96.19 86 GLU A CA 1
ATOM 672 C C . GLU A 1 86 ? 4.477 8.576 4.320 1.00 96.19 86 GLU A C 1
ATOM 674 O O . GLU A 1 86 ? 3.391 8.383 3.783 1.00 96.19 86 GLU A O 1
ATOM 679 N N . HIS A 1 87 ? 5.501 7.733 4.150 1.00 97.38 87 HIS A N 1
ATOM 680 C CA . HIS A 1 87 ? 5.431 6.545 3.297 1.00 97.38 87 HIS A C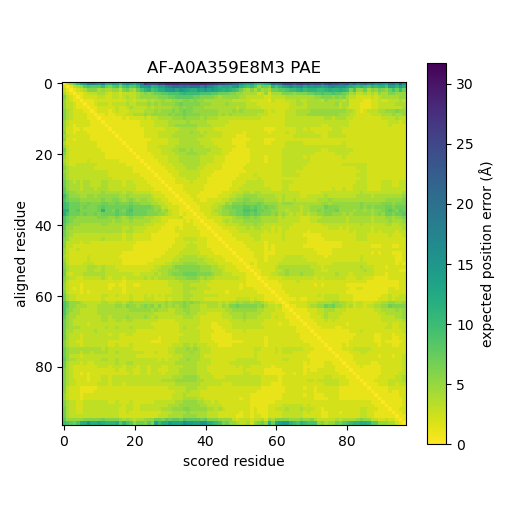A 1
ATOM 681 C C . HIS A 1 87 ? 5.838 5.268 4.026 1.00 97.38 87 HIS A C 1
ATOM 683 O O . HIS A 1 87 ? 6.815 5.238 4.780 1.00 97.38 87 HIS A O 1
ATOM 689 N N . LEU A 1 88 ? 5.122 4.184 3.735 1.00 96.81 88 LEU A N 1
ATOM 690 C CA . LEU A 1 88 ? 5.549 2.816 4.010 1.00 96.81 88 LEU A CA 1
ATOM 691 C C . LEU A 1 88 ? 6.425 2.318 2.853 1.00 96.81 88 LEU A C 1
ATOM 693 O O . LEU A 1 88 ? 6.027 2.374 1.688 1.00 96.81 88 LEU A O 1
ATOM 697 N N . ILE A 1 89 ? 7.617 1.822 3.171 1.00 97.25 89 ILE A N 1
ATOM 698 C CA . ILE A 1 89 ? 8.604 1.361 2.194 1.00 97.25 89 ILE A CA 1
ATOM 699 C C . ILE A 1 89 ? 8.569 -0.166 2.118 1.00 97.25 89 ILE A C 1
ATOM 701 O O . ILE A 1 89 ? 8.847 -0.847 3.104 1.00 97.25 89 ILE A O 1
ATOM 705 N N . LEU A 1 90 ? 8.250 -0.703 0.940 1.00 96.88 90 LEU A N 1
ATOM 706 C CA . LEU A 1 90 ? 8.321 -2.134 0.654 1.00 96.88 90 LEU A CA 1
ATOM 707 C C . LEU A 1 90 ? 9.698 -2.471 0.053 1.00 96.88 90 LEU A C 1
ATOM 709 O O . LEU A 1 90 ? 10.033 -1.923 -1.006 1.00 96.88 90 LEU A O 1
ATOM 713 N N . PRO A 1 91 ? 10.495 -3.350 0.690 1.00 95.75 91 PRO A N 1
ATOM 714 C CA . PRO A 1 91 ? 11.806 -3.745 0.179 1.00 95.75 91 PRO A CA 1
ATOM 715 C C . PRO A 1 91 ? 11.706 -4.465 -1.169 1.00 95.75 91 PRO A C 1
ATOM 717 O O . PRO A 1 91 ? 10.914 -5.397 -1.305 1.00 95.75 91 PRO A O 1
ATOM 720 N N . SER A 1 92 ? 12.539 -4.080 -2.140 1.00 95.56 92 SER A N 1
ATOM 721 C CA . SER A 1 92 ? 12.602 -4.702 -3.473 1.00 95.56 92 SER A CA 1
ATOM 722 C C . SER A 1 92 ? 12.774 -6.214 -3.423 1.00 95.56 92 SER A C 1
ATOM 724 O O . SER A 1 92 ? 12.134 -6.930 -4.185 1.00 95.56 92 SER A O 1
ATOM 726 N N . ASP A 1 93 ? 13.600 -6.692 -2.495 1.00 96.38 93 ASP A N 1
ATOM 727 C CA . ASP A 1 93 ? 13.998 -8.099 -2.395 1.00 96.38 93 ASP A CA 1
ATOM 728 C C . ASP A 1 93 ? 12.855 -9.007 -1.913 1.00 96.38 93 ASP A C 1
ATOM 730 O O . ASP A 1 93 ? 12.968 -10.231 -1.957 1.00 96.38 93 ASP A O 1
ATOM 734 N N . LEU A 1 94 ? 11.752 -8.408 -1.453 1.00 97.12 94 LEU A N 1
ATOM 735 C CA . LEU A 1 94 ? 10.527 -9.103 -1.064 1.00 97.12 94 LEU A CA 1
ATOM 736 C C . LEU A 1 94 ? 9.408 -8.949 -2.102 1.00 97.12 94 LEU A C 1
ATOM 738 O O . LEU A 1 94 ? 8.350 -9.552 -1.933 1.00 97.12 94 LEU A O 1
ATOM 742 N N . LEU A 1 95 ? 9.611 -8.148 -3.152 1.00 96.56 95 LEU A N 1
ATOM 743 C CA . LEU A 1 95 ? 8.667 -7.946 -4.252 1.00 96.56 95 LEU A CA 1
ATOM 744 C C . LEU A 1 95 ? 8.962 -8.915 -5.404 1.00 96.56 95 LEU A C 1
ATOM 746 O O . LEU A 1 95 ? 10.084 -9.385 -5.567 1.00 96.56 95 LEU A O 1
ATOM 750 N N . ASN A 1 96 ? 7.947 -9.170 -6.229 1.00 94.00 96 ASN A N 1
ATOM 751 C CA . ASN A 1 96 ? 8.040 -10.035 -7.404 1.00 94.00 96 ASN A CA 1
ATOM 752 C C . ASN A 1 96 ? 7.548 -9.269 -8.640 1.00 94.00 96 ASN A C 1
ATOM 754 O O . ASN A 1 96 ? 6.687 -8.397 -8.499 1.00 94.00 96 ASN A O 1
ATOM 758 N N . GLU A 1 97 ? 8.099 -9.597 -9.813 1.00 89.44 97 GLU A N 1
ATOM 759 C CA . GLU A 1 97 ? 7.629 -9.119 -11.127 1.00 89.44 97 GLU A CA 1
ATOM 760 C C . GLU A 1 97 ? 6.474 -9.978 -11.664 1.00 89.44 97 GLU A C 1
ATOM 762 O O . GLU A 1 97 ? 6.531 -11.218 -11.476 1.00 89.44 97 GLU A O 1
#

pLDDT: mean 95.4, std 5.25, range [54.31, 98.44]